Protein AF-A0A5C5W019-F1 (afdb_monomer_lite)

Sequence (166 aa):
MLQPVNRRTWAPSGCTPVQRSWDRHDRLSVIGAVILSPTRTRVGCCFDVQRKNVKTDDAIGFLRRLRKKVRRPLIVVWDRWSVHRSAEKRILEKGWKGIEFEQLPAYCPELNPVEAMWSHAKYADLANFVPDNVEELNTAVHASLDDQAHDHRIKLSFFKTAQLRL

Secondary structure (DSSP, 8-state):
----B-------TT--------------EEEEEEEE-TTS--EEEEEEEESS---HHHHHHHHHHHHHHH-S-EEEEE---HHHHHHHHHHHHTT-TTEEEEEPPTT-GGG-HHHHHHHHIIIIITBT---SSHHHHHHHHHHHHHHHHH-HHHHHHHHHHTT---

Radius of gyration: 17.74 Å; chains: 1; bounding box: 42×33×48 Å

Organism: NCBI:txid2528000

pLDDT: mean 93.74, std 4.82, range [59.5, 98.5]

Foldseek 3Di:
DLDAAADDDDDPPPDDDDADADPDPWDKDKDKDWDADPVRPDTAIDMDIDRDHDALVNVLVRVVVVCVVVVAQDEAEDEPDPSVVSNVVVCVVVPDPRYHYDYDPHPPCQLGLVVLLVCCLRVPQRHSPRDPDPVSVVVSSCVSSVVCRPDPVSSVVSCVSNVHDD

InterPro domains:
  IPR036397 Ribonuclease H superfamily [G3DSA:3.30.420.10] (2-160)
  IPR038717 Tc1-like transposase, DDE domain [PF13358] (3-133)

Structure (mmCIF, N/CA/C/O backbone):
data_AF-A0A5C5W019-F1
#
_entry.id   AF-A0A5C5W019-F1
#
loop_
_atom_site.group_PDB
_atom_site.id
_atom_site.type_symbol
_atom_site.label_atom_id
_atom_site.label_alt_id
_atom_site.label_comp_id
_atom_site.label_asym_id
_atom_site.label_entity_id
_atom_site.label_seq_id
_atom_site.pdbx_PDB_ins_code
_atom_site.Cartn_x
_atom_site.Cartn_y
_atom_site.Cartn_z
_atom_site.occupancy
_atom_site.B_iso_or_equiv
_atom_site.auth_seq_id
_atom_site.auth_comp_id
_atom_site.auth_asym_id
_atom_site.auth_atom_id
_atom_site.pdbx_PDB_model_num
ATOM 1 N N . MET A 1 1 ? 11.775 6.836 -8.477 1.00 59.50 1 MET A N 1
ATOM 2 C CA . MET A 1 1 ? 12.772 6.720 -9.548 1.00 59.50 1 MET A CA 1
ATOM 3 C C . MET A 1 1 ? 12.091 5.955 -10.658 1.00 59.50 1 MET A C 1
ATOM 5 O O . MET A 1 1 ? 11.427 4.978 -10.329 1.00 59.50 1 MET A O 1
ATOM 9 N N . LEU A 1 2 ? 12.208 6.381 -11.915 1.00 74.75 2 LEU A N 1
ATOM 10 C CA . LEU A 1 2 ? 11.654 5.652 -13.073 1.00 74.75 2 LEU A CA 1
ATOM 11 C C . LEU A 1 2 ? 12.549 4.467 -13.478 1.00 74.75 2 LEU A C 1
ATOM 13 O O . LEU A 1 2 ? 12.686 4.137 -14.650 1.00 74.75 2 LEU A O 1
ATOM 17 N N . GLN A 1 3 ? 13.192 3.845 -12.490 1.00 81.19 3 GLN A N 1
ATOM 18 C CA . GLN A 1 3 ? 14.047 2.693 -12.705 1.00 81.19 3 GLN A CA 1
ATOM 19 C C . GLN A 1 3 ? 13.203 1.420 -12.596 1.00 81.19 3 GLN A C 1
ATOM 21 O O . GLN A 1 3 ? 12.453 1.272 -11.623 1.00 81.19 3 GLN A O 1
ATOM 26 N N . PRO A 1 4 ? 13.321 0.507 -13.568 1.00 86.56 4 PRO A N 1
ATOM 27 C CA . PRO A 1 4 ? 12.610 -0.756 -13.540 1.00 86.56 4 PRO A CA 1
ATOM 28 C C . PRO A 1 4 ? 13.116 -1.650 -12.410 1.00 86.56 4 PRO A C 1
ATOM 30 O O . PRO A 1 4 ? 14.295 -1.647 -12.045 1.00 86.56 4 PRO A O 1
ATOM 33 N N . VAL A 1 5 ? 12.224 -2.490 -11.895 1.00 89.56 5 VAL A N 1
ATOM 34 C CA . VAL A 1 5 ? 12.624 -3.628 -11.070 1.00 89.56 5 VAL A CA 1
ATOM 35 C C . VAL A 1 5 ? 13.001 -4.773 -12.005 1.00 89.56 5 VAL A C 1
ATOM 37 O O . VAL A 1 5 ? 12.131 -5.445 -12.561 1.00 89.56 5 VAL A O 1
ATOM 40 N N . ASN A 1 6 ? 14.305 -4.991 -12.176 1.00 90.94 6 ASN A N 1
ATOM 41 C CA . ASN A 1 6 ? 14.813 -6.024 -13.075 1.00 90.94 6 ASN A CA 1
ATOM 42 C C . ASN A 1 6 ? 14.543 -7.429 -12.515 1.00 90.94 6 ASN A C 1
ATOM 44 O O . ASN A 1 6 ? 14.930 -7.777 -11.394 1.00 90.94 6 ASN A O 1
ATOM 48 N N . ARG A 1 7 ? 13.884 -8.259 -13.321 1.00 91.44 7 ARG A N 1
ATOM 49 C CA . ARG A 1 7 ? 13.536 -9.655 -13.047 1.00 91.44 7 ARG A CA 1
ATOM 50 C C . ARG A 1 7 ? 13.929 -10.522 -14.233 1.00 91.44 7 ARG A C 1
ATOM 52 O O . ARG A 1 7 ? 14.104 -10.046 -15.350 1.00 91.44 7 ARG A O 1
ATOM 59 N N . ARG A 1 8 ? 14.063 -11.825 -13.983 1.00 90.69 8 ARG A N 1
ATOM 60 C CA . ARG A 1 8 ? 14.382 -12.794 -15.038 1.00 90.69 8 ARG A CA 1
ATOM 61 C C . ARG A 1 8 ? 13.342 -12.699 -16.154 1.00 90.69 8 ARG A C 1
ATOM 63 O O . ARG A 1 8 ? 12.148 -12.674 -15.875 1.00 90.69 8 ARG A O 1
ATOM 70 N N . THR A 1 9 ? 13.821 -12.659 -17.389 1.00 90.00 9 THR A N 1
ATOM 71 C CA . THR A 1 9 ? 13.001 -12.633 -18.598 1.00 90.00 9 THR A CA 1
ATOM 72 C C . THR A 1 9 ? 13.578 -13.596 -19.628 1.00 90.00 9 THR A C 1
ATOM 74 O O . THR A 1 9 ? 14.718 -14.050 -19.493 1.00 90.00 9 THR A O 1
ATOM 77 N N . TRP A 1 10 ? 12.781 -13.922 -20.638 1.00 91.44 10 TRP A N 1
ATOM 78 C CA . TRP A 1 10 ? 13.198 -14.763 -21.750 1.00 91.44 10 TRP A CA 1
ATOM 79 C C . TRP A 1 10 ? 13.893 -13.927 -22.823 1.00 91.44 10 TRP A C 1
ATOM 81 O O . TRP A 1 10 ? 13.472 -12.815 -23.134 1.00 91.44 10 TRP A O 1
ATOM 91 N N . ALA A 1 11 ? 14.949 -14.488 -23.404 1.00 94.06 11 ALA A N 1
ATOM 92 C CA . ALA A 1 11 ? 15.636 -13.946 -24.566 1.00 94.06 11 ALA A CA 1
ATOM 93 C C . ALA A 1 11 ? 16.180 -15.106 -25.418 1.00 94.06 11 ALA A C 1
ATOM 95 O O . ALA A 1 11 ? 16.346 -16.215 -24.893 1.00 94.06 11 ALA A O 1
ATOM 96 N N . PRO A 1 12 ? 16.454 -14.887 -26.716 1.00 95.44 12 PRO A N 1
ATOM 97 C CA . PRO A 1 12 ? 17.142 -15.875 -27.538 1.00 95.44 12 PRO A CA 1
ATOM 98 C C . PRO A 1 12 ? 18.473 -16.315 -26.910 1.00 95.44 12 PRO A C 1
ATOM 100 O O . PRO A 1 12 ? 19.154 -15.530 -26.248 1.00 95.44 12 PRO A O 1
ATOM 103 N N . SER A 1 13 ? 18.856 -17.575 -27.128 1.00 96.06 13 SER A N 1
ATOM 104 C CA . SER A 1 13 ? 20.118 -18.111 -26.605 1.00 96.06 13 SER A CA 1
ATOM 105 C C . SER A 1 13 ? 21.311 -17.280 -27.086 1.00 96.06 13 SER A C 1
ATOM 107 O O . SER A 1 13 ? 21.414 -16.966 -28.269 1.00 96.06 13 SER A O 1
ATOM 109 N N . GLY A 1 14 ? 22.207 -16.915 -26.166 1.00 94.69 14 GLY A N 1
ATOM 110 C CA . GLY A 1 14 ? 23.371 -16.070 -26.455 1.00 94.69 14 GLY A CA 1
ATOM 111 C C . GLY A 1 14 ? 23.066 -14.573 -26.601 1.00 94.69 14 GLY A C 1
ATOM 112 O O . GLY A 1 14 ? 23.997 -13.785 -26.755 1.00 94.69 14 GLY A O 1
ATOM 113 N N . CYS A 1 15 ? 21.801 -14.154 -26.511 1.00 94.00 15 CYS A N 1
ATOM 114 C CA . CYS A 1 15 ? 21.405 -12.751 -26.592 1.00 94.00 15 CYS A CA 1
ATOM 115 C C . CYS A 1 15 ? 20.994 -12.227 -25.212 1.00 94.00 15 CYS A C 1
ATOM 117 O O . CYS A 1 15 ? 19.887 -12.484 -24.743 1.00 94.00 15 CYS A O 1
ATOM 119 N N . THR A 1 16 ? 21.868 -11.453 -24.564 1.00 91.50 16 THR A N 1
ATOM 120 C CA . THR A 1 16 ? 21.518 -10.771 -23.310 1.00 91.50 16 THR A CA 1
ATOM 121 C C . THR A 1 16 ? 20.451 -9.703 -23.579 1.00 91.50 16 THR A C 1
ATOM 123 O O . THR A 1 16 ? 20.697 -8.806 -24.390 1.00 91.50 16 THR A O 1
ATOM 126 N N . PRO A 1 17 ? 19.284 -9.748 -22.912 1.00 91.50 17 PRO A N 1
ATOM 127 C CA . PRO A 1 17 ? 18.268 -8.716 -23.067 1.00 91.50 17 PRO A CA 1
ATOM 128 C C . PRO A 1 17 ? 18.782 -7.389 -22.500 1.00 91.50 17 PRO A C 1
ATOM 130 O O . PRO A 1 17 ? 19.275 -7.331 -21.373 1.00 91.50 17 PRO A O 1
ATOM 133 N N . VAL A 1 18 ? 18.662 -6.316 -23.284 1.00 91.06 18 VAL A N 1
ATOM 134 C CA . VAL A 1 18 ? 19.060 -4.962 -22.881 1.00 91.06 18 VAL A CA 1
ATOM 135 C C . VAL A 1 18 ? 17.816 -4.110 -22.696 1.00 91.06 18 VAL A C 1
ATOM 137 O O . VAL A 1 18 ? 17.030 -3.933 -23.624 1.00 91.06 18 VAL A O 1
ATOM 140 N N . GLN A 1 19 ? 17.679 -3.538 -21.505 1.00 89.19 19 GLN A N 1
ATOM 141 C CA . GLN A 1 19 ? 16.591 -2.642 -21.150 1.00 89.19 19 GLN A CA 1
ATOM 142 C C . GLN A 1 19 ? 17.138 -1.228 -20.989 1.00 89.19 19 GLN A C 1
ATOM 144 O O . GLN A 1 19 ? 18.018 -0.980 -20.166 1.00 89.19 19 GLN A O 1
ATOM 149 N N . ARG A 1 20 ? 16.641 -0.298 -21.805 1.00 89.44 20 ARG A N 1
ATOM 150 C CA . ARG A 1 20 ? 17.004 1.119 -21.714 1.00 89.44 20 ARG A CA 1
ATOM 151 C C . ARG A 1 20 ? 15.975 1.814 -20.842 1.00 89.44 20 ARG A C 1
ATOM 153 O O . ARG A 1 20 ? 14.793 1.726 -21.141 1.00 89.44 20 ARG A O 1
ATOM 160 N N . SER A 1 21 ? 16.420 2.493 -19.792 1.00 89.00 21 SER A N 1
ATOM 161 C CA . SER A 1 21 ? 15.549 3.244 -18.889 1.00 89.00 21 SER A CA 1
ATOM 162 C C . SER A 1 21 ? 16.079 4.647 -18.653 1.00 89.00 21 SER A C 1
ATOM 164 O O . SER A 1 21 ? 17.286 4.888 -18.698 1.00 89.00 21 SER A O 1
ATOM 166 N N . TRP A 1 22 ? 15.171 5.562 -18.343 1.00 83.56 22 TRP A N 1
ATOM 167 C CA . TRP A 1 22 ? 15.525 6.908 -17.925 1.00 83.56 22 TRP A CA 1
ATOM 168 C C . TRP A 1 22 ? 16.054 6.914 -16.489 1.00 83.56 22 TRP A C 1
ATOM 170 O O . TRP A 1 22 ? 15.386 6.431 -15.577 1.00 83.56 22 TRP A O 1
ATOM 180 N N . ASP A 1 23 ? 17.204 7.550 -16.257 1.00 81.56 23 ASP A N 1
ATOM 181 C CA . ASP A 1 23 ? 17.723 7.787 -14.903 1.00 81.56 23 ASP A CA 1
ATOM 182 C C . ASP A 1 23 ? 17.177 9.097 -14.308 1.00 81.56 23 ASP A C 1
ATOM 184 O O . ASP A 1 23 ? 17.901 10.002 -13.900 1.00 81.56 23 ASP A O 1
ATOM 188 N N . ARG A 1 24 ? 15.847 9.248 -14.340 1.00 80.12 24 ARG A N 1
ATOM 189 C CA . ARG A 1 24 ? 15.162 10.425 -13.792 1.00 80.12 24 ARG A CA 1
ATOM 190 C C . ARG A 1 24 ? 14.782 10.187 -12.334 1.00 80.12 24 ARG A C 1
ATOM 192 O O . ARG A 1 24 ? 14.268 9.131 -11.951 1.00 80.12 24 ARG A O 1
ATOM 199 N N . HIS A 1 25 ? 14.946 11.226 -11.519 1.00 78.88 25 HIS A N 1
ATOM 200 C CA . HIS A 1 25 ? 14.579 11.210 -10.099 1.00 78.88 25 HIS A CA 1
ATOM 201 C C . HIS A 1 25 ? 13.068 11.360 -9.829 1.00 78.88 25 HIS A C 1
ATOM 203 O O . HIS A 1 25 ? 12.662 11.479 -8.666 1.00 78.88 25 HIS A O 1
ATOM 209 N N . ASP A 1 26 ? 12.235 11.288 -10.870 1.00 85.75 26 ASP A N 1
ATOM 21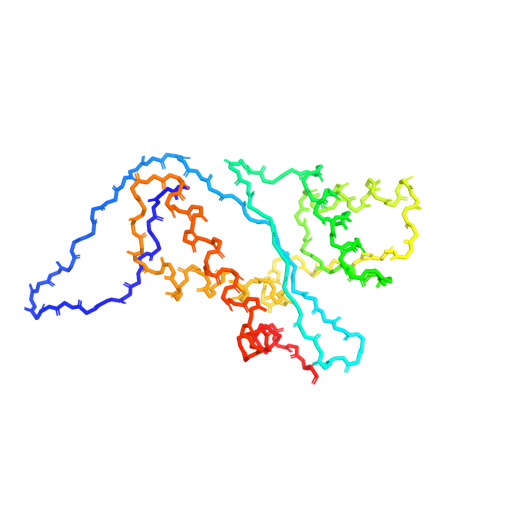0 C CA . ASP A 1 26 ? 10.780 11.219 -10.757 1.00 85.75 26 ASP A CA 1
ATOM 211 C C . ASP A 1 26 ? 10.364 10.013 -9.913 1.00 85.75 26 ASP A C 1
ATOM 213 O O . ASP A 1 26 ? 10.950 8.928 -9.989 1.00 85.75 26 ASP A O 1
ATOM 217 N N . ARG A 1 27 ? 9.368 10.186 -9.045 1.00 87.94 27 ARG A N 1
ATOM 218 C CA . ARG A 1 27 ? 8.916 9.130 -8.136 1.00 87.94 27 ARG A CA 1
ATOM 219 C C . ARG A 1 27 ? 7.421 9.207 -7.893 1.00 87.94 27 ARG A C 1
ATOM 221 O O . ARG A 1 27 ? 6.847 10.290 -7.854 1.00 87.94 27 ARG A O 1
ATOM 228 N N . LEU A 1 28 ? 6.853 8.045 -7.611 1.00 92.94 28 LEU A N 1
ATOM 229 C CA . LEU A 1 28 ? 5.564 7.916 -6.962 1.00 92.94 28 LEU A CA 1
ATOM 230 C C . LEU A 1 28 ? 5.773 7.267 -5.599 1.00 92.94 28 LEU A C 1
ATOM 232 O O . LEU A 1 28 ? 6.664 6.440 -5.411 1.00 92.94 28 LEU A O 1
ATOM 236 N N . SER A 1 29 ? 4.977 7.684 -4.631 1.00 94.50 29 SER A N 1
ATOM 237 C CA . SER A 1 29 ? 4.845 7.049 -3.329 1.00 94.50 29 SER A CA 1
ATOM 238 C C . SER A 1 29 ? 3.405 6.604 -3.184 1.00 94.50 29 SER A C 1
ATOM 240 O O . SER A 1 29 ? 2.494 7.347 -3.535 1.00 94.50 29 SER A O 1
ATOM 242 N N . VAL A 1 30 ? 3.198 5.400 -2.674 1.00 96.25 30 VAL A N 1
ATOM 243 C CA . VAL A 1 30 ? 1.861 4.840 -2.495 1.00 96.25 30 VAL A CA 1
ATOM 244 C C . VAL A 1 30 ? 1.656 4.580 -1.013 1.00 96.25 30 VAL A C 1
ATOM 246 O O . VAL A 1 30 ? 2.545 4.054 -0.347 1.00 96.25 30 VAL A O 1
ATOM 249 N N . ILE A 1 31 ? 0.493 4.966 -0.502 1.00 97.56 31 ILE A N 1
ATOM 250 C CA . ILE A 1 31 ? -0.016 4.502 0.788 1.00 97.56 31 ILE A CA 1
ATOM 251 C C . ILE A 1 31 ? -1.201 3.585 0.515 1.00 97.56 31 ILE A C 1
ATOM 253 O O . ILE A 1 31 ? -2.024 3.885 -0.347 1.00 97.56 31 ILE A O 1
ATOM 257 N N . GLY A 1 32 ? -1.293 2.467 1.226 1.00 97.00 32 GLY A N 1
ATOM 258 C CA . GLY A 1 32 ? -2.361 1.500 1.021 1.00 97.00 32 GLY A CA 1
ATOM 259 C C . GLY A 1 32 ? -2.736 0.748 2.281 1.00 97.00 32 GLY A C 1
ATOM 260 O O . GLY A 1 32 ? -2.021 0.769 3.279 1.00 97.00 32 GLY A O 1
ATOM 261 N N . ALA A 1 33 ? -3.893 0.101 2.218 1.00 97.25 33 ALA A N 1
ATOM 262 C CA . ALA A 1 33 ? -4.435 -0.739 3.266 1.00 97.25 33 ALA A CA 1
ATOM 263 C C . ALA A 1 33 ? -5.081 -1.979 2.653 1.00 97.25 33 ALA A C 1
ATOM 265 O O . ALA A 1 33 ? -5.909 -1.877 1.741 1.00 97.25 33 ALA A O 1
ATOM 266 N N . VAL A 1 34 ? -4.752 -3.132 3.228 1.00 96.69 34 VAL A N 1
ATOM 267 C CA . VAL A 1 34 ? -5.508 -4.373 3.065 1.00 96.69 34 VAL A CA 1
ATOM 268 C C . VAL A 1 34 ? -6.484 -4.461 4.238 1.00 96.69 34 VAL A C 1
ATOM 270 O O . VAL A 1 34 ? -6.094 -4.384 5.399 1.00 96.69 34 VAL A O 1
ATOM 273 N N . ILE A 1 35 ? -7.772 -4.567 3.936 1.00 96.12 35 ILE A N 1
ATOM 274 C CA . ILE A 1 35 ? -8.875 -4.443 4.889 1.00 96.12 35 ILE A CA 1
ATOM 275 C C . ILE A 1 35 ? -9.504 -5.815 5.067 1.00 96.12 35 ILE A C 1
ATOM 277 O O . ILE A 1 35 ? -10.029 -6.375 4.106 1.00 96.12 35 ILE A O 1
ATOM 281 N N . LEU A 1 36 ? -9.517 -6.320 6.296 1.00 95.44 36 LEU A N 1
ATOM 282 C CA . LEU A 1 36 ? -10.192 -7.565 6.643 1.00 95.44 36 LEU A CA 1
ATOM 283 C C . LEU A 1 36 ? -11.496 -7.278 7.387 1.00 95.44 36 LEU A C 1
ATOM 285 O O . LEU A 1 36 ? -11.516 -6.534 8.365 1.00 95.44 36 LEU A O 1
ATOM 289 N N . SER A 1 37 ? -12.599 -7.880 6.944 1.00 94.25 37 SER A N 1
ATOM 290 C CA . SER A 1 37 ? -13.853 -7.825 7.701 1.00 94.25 37 SER A CA 1
ATOM 291 C C . SER A 1 37 ? -13.738 -8.591 9.028 1.00 94.25 37 SER A C 1
ATOM 293 O O . SER A 1 37 ? -13.084 -9.632 9.036 1.00 94.25 37 SER A O 1
ATOM 295 N N . PRO A 1 38 ? -14.465 -8.210 10.095 1.00 91.94 38 PRO A N 1
ATOM 296 C CA . PRO A 1 38 ? -14.444 -8.941 11.369 1.00 91.94 38 PRO A CA 1
ATOM 297 C C . PRO A 1 38 ? -14.806 -10.431 11.262 1.00 91.94 38 PRO A C 1
ATOM 299 O O . PRO A 1 38 ? -14.270 -11.247 11.999 1.00 91.94 38 PRO A O 1
ATOM 302 N N . THR A 1 39 ? -15.665 -10.808 10.306 1.00 91.56 39 THR A N 1
ATOM 303 C CA . THR A 1 39 ? -16.029 -12.212 10.031 1.00 91.56 39 THR A CA 1
ATOM 304 C C . THR A 1 39 ? -14.995 -12.960 9.185 1.00 91.56 39 THR A C 1
ATOM 306 O O . THR A 1 39 ? -15.246 -14.089 8.788 1.00 91.56 39 THR A O 1
ATOM 309 N N . ARG A 1 40 ? -13.872 -12.315 8.842 1.00 89.62 40 ARG A N 1
ATOM 310 C CA . ARG A 1 40 ? -12.753 -12.833 8.030 1.00 89.62 40 ARG A CA 1
ATOM 311 C C . ARG A 1 40 ? -13.113 -13.370 6.639 1.00 89.62 40 ARG A C 1
ATOM 313 O O . ARG A 1 40 ? -12.303 -13.997 5.975 1.00 89.62 40 ARG A O 1
ATOM 320 N N . THR A 1 41 ? -14.307 -13.045 6.156 1.00 86.69 41 THR A N 1
ATOM 321 C CA . THR A 1 41 ? -14.843 -13.538 4.874 1.00 86.69 41 THR A CA 1
ATOM 322 C C . THR A 1 41 ? -14.622 -12.570 3.716 1.00 86.69 41 THR A C 1
ATOM 324 O O . THR A 1 41 ? -14.689 -12.961 2.554 1.00 86.69 41 THR A O 1
ATOM 32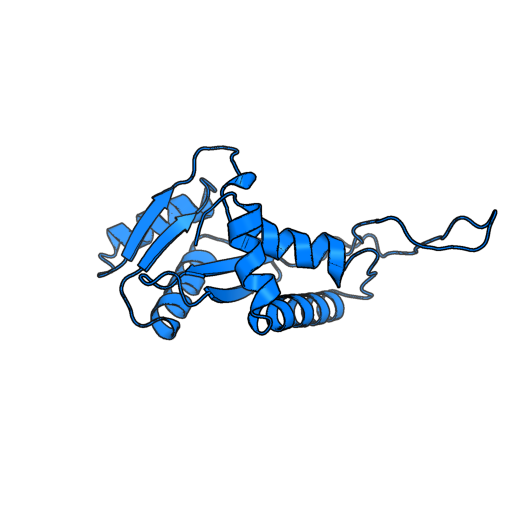7 N N . ARG A 1 42 ? -14.376 -11.285 4.005 1.00 90.50 42 ARG A N 1
ATOM 328 C CA . ARG A 1 42 ? -14.193 -10.246 2.987 1.00 90.50 42 ARG A CA 1
ATOM 329 C C . ARG A 1 42 ? -12.867 -9.533 3.171 1.00 90.50 42 ARG A C 1
ATOM 331 O O . ARG A 1 42 ? -12.610 -8.962 4.232 1.00 90.50 42 ARG A O 1
ATOM 338 N N . VAL A 1 43 ? -12.092 -9.515 2.090 1.00 94.69 43 VAL A N 1
ATOM 339 C CA . VAL A 1 43 ? -10.874 -8.719 1.958 1.00 94.69 43 VAL A CA 1
ATOM 340 C C . VAL A 1 43 ? -11.107 -7.605 0.942 1.00 94.69 43 VAL A C 1
ATOM 342 O O . VAL A 1 43 ? -11.557 -7.851 -0.184 1.00 94.69 43 VAL A O 1
ATOM 345 N N . GLY A 1 44 ? -10.811 -6.376 1.349 1.00 94.62 44 GLY A N 1
ATOM 346 C CA . GLY A 1 44 ? -10.780 -5.200 0.486 1.00 94.62 44 GLY A CA 1
ATOM 347 C C . GLY A 1 44 ? -9.381 -4.600 0.425 1.00 94.62 44 GLY A C 1
ATOM 348 O O . GLY A 1 44 ? -8.573 -4.822 1.318 1.00 94.62 44 GLY A O 1
ATOM 349 N N . CYS A 1 45 ? -9.124 -3.795 -0.598 1.00 95.50 45 CYS A N 1
ATOM 350 C CA . CYS A 1 45 ? -7.905 -3.001 -0.716 1.00 95.50 45 CYS A CA 1
ATOM 351 C C . CYS A 1 45 ? -8.279 -1.544 -0.981 1.00 95.50 45 CYS A C 1
ATOM 353 O O . CYS A 1 45 ? -9.313 -1.245 -1.589 1.00 95.50 45 CYS A O 1
ATOM 355 N N . CYS A 1 46 ? -7.475 -0.625 -0.465 1.00 95.81 46 CYS A N 1
ATOM 356 C CA . CYS A 1 46 ? -7.562 0.805 -0.745 1.00 95.81 46 CYS A CA 1
ATOM 357 C C . CYS A 1 46 ? -6.152 1.362 -0.822 1.00 95.81 46 CYS A C 1
ATOM 359 O O . CYS A 1 46 ? -5.303 0.961 -0.033 1.00 95.81 46 CYS A O 1
ATOM 361 N N . PHE A 1 47 ? -5.920 2.311 -1.717 1.00 97.50 47 PHE A N 1
ATOM 362 C CA . PHE A 1 47 ? -4.634 2.971 -1.852 1.00 97.50 47 PHE A CA 1
ATOM 363 C C . PHE A 1 47 ? -4.821 4.411 -2.324 1.00 97.50 47 PHE A C 1
ATOM 365 O O . PHE A 1 47 ? -5.869 4.754 -2.863 1.00 97.50 47 PHE A O 1
ATOM 372 N N . ASP A 1 48 ? -3.802 5.233 -2.102 1.00 96.94 48 ASP A N 1
ATOM 373 C CA . ASP A 1 48 ? -3.642 6.545 -2.715 1.00 96.94 48 ASP A CA 1
ATOM 374 C C . ASP A 1 48 ? -2.208 6.676 -3.234 1.00 96.94 48 ASP A C 1
ATOM 376 O O . ASP A 1 48 ? -1.249 6.281 -2.563 1.00 96.94 48 ASP A O 1
ATOM 380 N N . VAL A 1 49 ? -2.065 7.285 -4.408 1.00 96.06 49 VAL A N 1
ATOM 381 C CA . VAL A 1 49 ? -0.774 7.541 -5.052 1.00 96.06 49 VAL A CA 1
ATOM 382 C C . VAL A 1 49 ? -0.409 9.018 -4.902 1.00 96.06 49 VAL A C 1
ATOM 384 O O . VAL A 1 49 ? -1.248 9.905 -5.044 1.00 96.06 49 VAL A O 1
ATOM 387 N N . GLN A 1 50 ? 0.854 9.287 -4.588 1.00 94.50 50 GLN A N 1
ATOM 388 C CA . GLN A 1 50 ? 1.418 10.616 -4.377 1.00 94.50 50 GLN A CA 1
ATOM 389 C C . GLN A 1 50 ? 2.655 10.805 -5.253 1.00 94.50 50 GLN A C 1
ATOM 391 O O . GLN A 1 50 ? 3.501 9.923 -5.356 1.00 94.50 50 GLN A O 1
ATOM 396 N N . ARG A 1 51 ? 2.828 11.999 -5.827 1.00 91.69 51 ARG A N 1
ATOM 397 C CA . ARG A 1 51 ? 4.034 12.363 -6.608 1.00 91.69 51 ARG A CA 1
ATOM 398 C C . ARG A 1 51 ? 5.247 12.710 -5.747 1.00 91.69 51 ARG A C 1
ATOM 400 O O . ARG A 1 51 ? 6.339 12.968 -6.245 1.00 91.69 51 ARG A O 1
ATOM 407 N N . LYS A 1 52 ? 5.044 12.796 -4.438 1.00 91.50 52 LYS A N 1
ATOM 408 C CA . LYS A 1 52 ? 6.063 13.114 -3.440 1.00 91.50 52 LYS A CA 1
ATOM 409 C C . LYS A 1 52 ? 5.999 12.066 -2.340 1.00 91.50 52 LYS A C 1
ATOM 411 O O . LYS A 1 52 ? 5.025 11.325 -2.248 1.00 91.50 52 LYS A O 1
ATOM 416 N N . ASN A 1 53 ? 7.030 12.034 -1.500 1.00 93.19 53 ASN A N 1
ATOM 417 C CA . ASN A 1 53 ? 7.036 11.173 -0.323 1.00 93.19 53 ASN A CA 1
ATOM 418 C C . ASN A 1 53 ? 5.786 11.448 0.525 1.00 93.19 53 ASN A C 1
ATOM 420 O O . ASN A 1 53 ? 5.480 12.611 0.799 1.00 93.19 53 ASN A O 1
ATOM 424 N N . VAL A 1 54 ? 5.114 10.377 0.948 1.00 96.06 54 VAL A N 1
ATOM 425 C CA . VAL A 1 54 ? 3.949 10.445 1.836 1.00 96.06 54 VAL A CA 1
ATOM 426 C C . VAL A 1 54 ? 4.356 11.119 3.150 1.00 96.06 54 VAL A C 1
ATOM 428 O O . VAL A 1 54 ? 5.385 10.789 3.742 1.00 96.06 54 VAL A O 1
ATOM 431 N N . LYS A 1 55 ? 3.557 12.087 3.599 1.00 97.62 55 LYS A N 1
ATOM 432 C CA . LYS A 1 55 ? 3.729 12.797 4.871 1.00 97.62 55 LYS A CA 1
ATOM 433 C C . LYS A 1 55 ? 2.606 12.450 5.843 1.00 97.62 55 LYS A C 1
ATOM 435 O O . LYS A 1 55 ? 1.602 11.842 5.483 1.00 97.62 55 LYS A O 1
ATOM 440 N N . THR 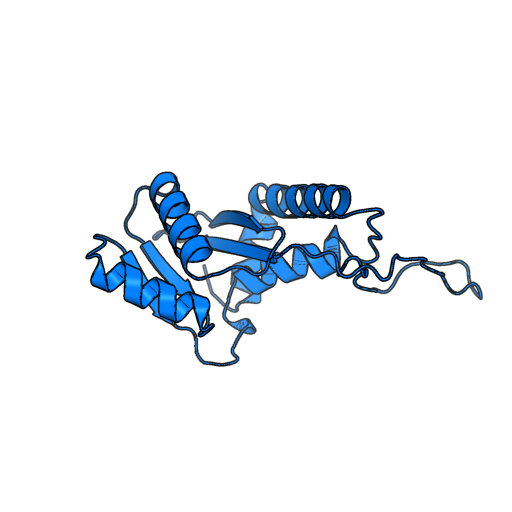A 1 56 ? 2.750 12.901 7.089 1.00 98.12 56 THR A N 1
ATOM 441 C CA . THR A 1 56 ? 1.748 12.711 8.149 1.00 98.12 56 THR A CA 1
ATOM 442 C C . THR A 1 56 ? 0.343 13.123 7.712 1.00 98.12 56 THR A C 1
ATOM 444 O O . THR A 1 56 ? -0.609 12.381 7.936 1.00 98.12 56 THR A O 1
ATOM 447 N N . ASP A 1 57 ? 0.194 14.277 7.060 1.00 98.00 57 ASP A N 1
ATOM 448 C CA . ASP A 1 57 ? -1.129 14.767 6.660 1.00 98.00 57 ASP A CA 1
ATOM 449 C C . ASP A 1 57 ? -1.741 13.949 5.513 1.00 98.00 57 ASP A C 1
ATOM 451 O O . ASP A 1 57 ? -2.964 13.779 5.478 1.00 98.00 57 ASP A O 1
ATOM 455 N N . ASP A 1 58 ? -0.911 13.359 4.647 1.00 98.12 58 ASP A N 1
ATOM 456 C CA . ASP A 1 58 ? -1.356 12.423 3.611 1.00 98.12 58 ASP A CA 1
ATOM 457 C C . ASP A 1 58 ? -1.890 11.134 4.248 1.00 98.12 58 ASP A C 1
ATOM 459 O O . ASP A 1 58 ? -2.977 10.681 3.890 1.00 98.12 58 ASP A O 1
ATOM 463 N N . ALA A 1 59 ? -1.190 10.596 5.255 1.00 98.12 59 ALA A N 1
ATOM 464 C CA . ALA A 1 59 ? -1.631 9.420 6.008 1.00 98.12 59 ALA A CA 1
ATOM 465 C C . ALA A 1 59 ? -2.944 9.674 6.775 1.00 98.12 59 ALA A C 1
ATOM 467 O O . ALA A 1 59 ? -3.873 8.865 6.716 1.00 98.12 59 ALA A O 1
ATOM 468 N N . ILE A 1 60 ? -3.083 10.835 7.430 1.00 98.38 60 ILE A N 1
ATOM 469 C CA . ILE A 1 60 ? -4.348 11.234 8.075 1.00 98.38 60 ILE A CA 1
ATOM 470 C C . ILE A 1 60 ? -5.463 11.387 7.027 1.00 98.38 60 ILE A C 1
ATOM 472 O O . ILE A 1 60 ? -6.606 10.982 7.261 1.00 98.38 60 ILE A O 1
ATOM 476 N N . GLY A 1 61 ? -5.154 11.977 5.870 1.00 98.19 61 GLY A N 1
ATOM 477 C CA . GLY A 1 61 ? -6.082 12.115 4.749 1.00 98.19 61 GLY A CA 1
ATOM 478 C C . GLY A 1 61 ? -6.565 10.764 4.220 1.00 98.19 61 GLY A C 1
ATOM 479 O O . GLY A 1 61 ? -7.772 10.580 4.039 1.00 98.19 61 GLY A O 1
ATOM 480 N N . PHE A 1 62 ? -5.644 9.815 4.053 1.00 98.12 62 PHE A N 1
ATOM 481 C CA . PHE A 1 62 ? -5.929 8.440 3.651 1.00 98.12 62 PHE A CA 1
ATOM 482 C C . PHE A 1 62 ? -6.856 7.755 4.660 1.00 98.12 62 PHE A C 1
ATOM 484 O O . PHE A 1 62 ? -7.929 7.287 4.282 1.00 98.12 62 PHE A O 1
ATOM 491 N N . LEU A 1 63 ? -6.541 7.804 5.960 1.00 97.94 63 LEU A N 1
ATOM 492 C CA . LEU A 1 63 ? -7.401 7.231 7.005 1.00 97.94 63 LEU A CA 1
ATOM 493 C C . LEU A 1 63 ? -8.789 7.886 7.051 1.00 97.94 63 LEU A C 1
ATOM 495 O O . LEU A 1 63 ? -9.793 7.207 7.273 1.00 97.94 63 LEU A O 1
ATOM 499 N N . ARG A 1 64 ? -8.892 9.194 6.779 1.00 97.81 64 ARG A N 1
ATOM 500 C CA . ARG A 1 64 ? -10.190 9.878 6.663 1.00 97.81 64 ARG A CA 1
ATOM 501 C C . ARG A 1 64 ? -11.023 9.315 5.509 1.00 97.81 64 ARG A C 1
ATOM 503 O O . ARG A 1 64 ? -12.220 9.079 5.688 1.00 97.81 64 ARG A O 1
ATOM 510 N N . ARG A 1 65 ? -10.418 9.110 4.333 1.00 97.44 65 ARG A N 1
ATOM 511 C CA . ARG A 1 65 ? -11.082 8.500 3.166 1.00 97.44 65 ARG A CA 1
ATOM 512 C C . ARG A 1 65 ? -11.467 7.049 3.447 1.00 97.44 65 ARG A C 1
ATOM 514 O O . ARG A 1 65 ? -12.613 6.671 3.208 1.00 97.44 65 ARG A O 1
ATOM 521 N N . LEU A 1 66 ? -10.562 6.280 4.049 1.00 96.44 66 LEU A N 1
ATOM 522 C CA . LEU A 1 66 ? -10.788 4.890 4.433 1.00 96.44 66 LEU A CA 1
ATOM 523 C C . LEU A 1 66 ? -11.993 4.753 5.370 1.00 96.44 66 LEU A C 1
ATOM 525 O O . LEU A 1 66 ? -12.896 3.962 5.108 1.00 96.44 66 LEU A O 1
ATOM 529 N N . ARG A 1 67 ? -12.082 5.596 6.406 1.00 95.88 67 ARG A N 1
ATOM 530 C CA . ARG A 1 67 ? -13.237 5.629 7.318 1.00 95.88 67 ARG A CA 1
ATOM 531 C C . ARG A 1 67 ? -14.550 5.940 6.603 1.00 95.88 67 ARG A C 1
ATOM 533 O O . ARG A 1 67 ? -15.560 5.300 6.889 1.00 95.88 67 ARG A O 1
ATOM 540 N N . LYS A 1 68 ? -14.549 6.892 5.663 1.00 95.38 68 LYS A N 1
ATOM 541 C CA . LYS A 1 68 ? -15.739 7.227 4.857 1.00 95.38 68 LYS A CA 1
ATOM 542 C C . LYS A 1 68 ? -16.189 6.067 3.965 1.00 95.38 68 LYS A C 1
ATOM 544 O O . LYS A 1 68 ? -17.393 5.930 3.741 1.00 95.38 68 LYS A O 1
ATOM 549 N N . LYS A 1 69 ? -15.244 5.257 3.474 1.00 94.25 69 LYS A N 1
ATOM 550 C CA . LYS A 1 69 ? -15.503 4.082 2.631 1.00 94.25 69 LYS A CA 1
ATOM 551 C C . LYS A 1 69 ? -15.990 2.882 3.447 1.00 94.25 69 LYS A C 1
ATOM 553 O O . LYS A 1 69 ? -16.997 2.286 3.089 1.00 94.25 69 LYS A O 1
ATOM 558 N N . VAL A 1 70 ? -15.320 2.554 4.553 1.00 94.00 70 VAL A N 1
ATOM 559 C CA . VAL A 1 70 ? -15.638 1.368 5.369 1.00 94.00 70 VAL A CA 1
ATOM 560 C C . VAL A 1 70 ? -16.870 1.586 6.255 1.00 94.00 70 VAL A C 1
ATOM 562 O O . VAL A 1 70 ? -17.656 0.660 6.439 1.00 94.00 70 VAL A O 1
ATOM 565 N N . ARG A 1 71 ? -17.073 2.804 6.783 1.00 94.31 71 ARG A N 1
ATOM 566 C CA . ARG A 1 71 ? -18.224 3.189 7.633 1.00 94.31 71 ARG A CA 1
ATOM 567 C C . ARG A 1 71 ? -18.456 2.269 8.843 1.00 94.31 71 ARG A C 1
ATOM 569 O O . ARG A 1 71 ? -19.588 2.065 9.275 1.00 94.31 71 ARG A O 1
ATOM 576 N N . ARG A 1 72 ? -17.380 1.706 9.391 1.00 94.38 72 ARG A N 1
ATOM 577 C CA . ARG A 1 72 ? -17.356 0.873 10.604 1.00 94.38 72 ARG A CA 1
ATOM 578 C C . ARG A 1 72 ? -16.154 1.280 11.464 1.00 94.38 72 ARG A C 1
ATOM 580 O O . ARG A 1 72 ? -15.245 1.917 10.923 1.00 94.38 72 ARG A O 1
ATOM 587 N N . PRO A 1 73 ? -16.139 0.939 12.765 1.00 96.25 73 PRO A N 1
ATOM 588 C CA . PRO A 1 73 ? -14.940 1.076 13.580 1.00 96.25 73 PRO A CA 1
ATOM 589 C C . PRO A 1 73 ? -13.746 0.356 12.943 1.00 96.25 73 PRO A C 1
ATOM 591 O O . PRO A 1 73 ? -13.925 -0.690 12.316 1.00 96.25 73 PRO A O 1
ATOM 594 N N . LEU A 1 74 ? -12.555 0.936 13.072 1.00 97.19 74 LEU A N 1
ATOM 595 C CA . LEU A 1 74 ? -11.326 0.417 12.470 1.00 97.19 74 LEU A CA 1
ATOM 596 C C . LEU A 1 74 ? -10.286 0.122 13.545 1.00 97.19 74 LEU A C 1
ATOM 598 O O . LEU A 1 74 ? -10.037 0.974 14.390 1.00 97.19 74 LEU A O 1
ATOM 602 N N . ILE A 1 75 ? -9.622 -1.023 13.430 1.00 97.75 75 ILE A N 1
ATOM 603 C CA . ILE A 1 75 ? -8.319 -1.255 14.055 1.00 97.75 75 ILE A CA 1
ATOM 604 C C . ILE A 1 75 ? -7.293 -1.093 12.936 1.00 97.75 75 ILE A C 1
ATOM 606 O O . ILE A 1 75 ? -7.325 -1.831 11.948 1.00 97.75 75 ILE A O 1
ATOM 610 N N . VAL A 1 76 ? -6.446 -0.075 13.038 1.00 97.94 76 VAL A N 1
ATOM 611 C CA . VAL A 1 76 ? -5.395 0.211 12.061 1.00 97.94 76 VAL A CA 1
ATOM 612 C C . VAL A 1 76 ? -4.110 -0.433 12.545 1.00 97.94 76 VAL A C 1
ATOM 614 O O . VAL A 1 76 ? -3.544 -0.010 13.547 1.00 97.94 76 VAL A O 1
ATOM 617 N N . VAL A 1 77 ? -3.655 -1.442 11.807 1.00 96.69 77 VAL A N 1
ATOM 618 C CA . VAL A 1 77 ? -2.378 -2.112 12.049 1.00 96.69 77 VAL A CA 1
ATOM 619 C C . VAL A 1 77 ? -1.372 -1.618 11.019 1.00 96.69 77 VAL A C 1
ATOM 621 O O . VAL A 1 77 ? -1.612 -1.743 9.818 1.00 96.69 77 VAL A O 1
ATOM 624 N N . TRP A 1 78 ? -0.255 -1.058 11.466 1.00 95.25 78 TRP A N 1
ATOM 625 C CA . TRP A 1 78 ? 0.815 -0.602 10.576 1.00 95.25 78 TRP A CA 1
ATOM 626 C C . TRP A 1 78 ? 2.198 -0.752 11.208 1.00 95.25 78 TRP A C 1
ATOM 628 O O . TRP A 1 78 ? 2.340 -1.072 12.390 1.00 95.25 78 TRP A O 1
ATOM 638 N N . ASP A 1 79 ? 3.235 -0.559 10.397 1.00 93.94 79 ASP A N 1
ATOM 639 C CA . ASP A 1 79 ? 4.616 -0.548 10.862 1.00 93.94 79 ASP A CA 1
ATOM 640 C C . ASP A 1 79 ? 4.931 0.680 11.740 1.00 93.94 79 ASP A C 1
ATOM 642 O O . ASP A 1 79 ? 4.109 1.564 11.989 1.00 93.94 79 ASP A O 1
ATOM 646 N N . ARG A 1 80 ? 6.178 0.755 12.205 1.00 94.00 80 ARG A N 1
ATOM 647 C CA . ARG A 1 80 ? 6.642 1.834 13.083 1.00 94.00 80 ARG A CA 1
ATOM 648 C C . ARG A 1 80 ? 7.195 3.036 12.323 1.00 94.00 80 ARG A C 1
ATOM 650 O O . ARG A 1 80 ? 8.005 3.768 12.896 1.00 94.00 80 ARG A O 1
ATOM 657 N N . TRP A 1 81 ? 6.824 3.260 11.064 1.00 94.69 81 TRP A N 1
ATOM 658 C CA . TRP A 1 81 ? 7.319 4.409 10.310 1.00 94.69 81 TRP A CA 1
ATOM 659 C C . TRP A 1 81 ? 6.964 5.738 11.007 1.00 94.69 81 TRP A C 1
ATOM 661 O O . TRP A 1 81 ? 5.903 5.892 11.611 1.00 94.69 81 TRP A O 1
ATOM 671 N N . SER A 1 82 ? 7.862 6.730 10.974 1.00 96.62 82 SER A N 1
ATOM 672 C CA . SER A 1 82 ? 7.692 7.979 11.739 1.00 96.62 82 SER A CA 1
ATOM 673 C C . SER A 1 82 ? 6.443 8.769 11.331 1.00 96.62 82 SER A C 1
ATOM 675 O O . SER A 1 82 ? 5.793 9.373 12.186 1.00 96.62 82 SER A O 1
ATOM 677 N N . VAL A 1 83 ? 6.080 8.718 10.047 1.00 97.62 83 VAL A N 1
ATOM 678 C CA . VAL A 1 83 ? 4.851 9.307 9.496 1.00 97.62 83 VAL A CA 1
ATOM 679 C C . VAL A 1 83 ? 3.606 8.651 10.092 1.00 97.62 83 VAL A C 1
ATOM 681 O O . VAL A 1 83 ? 2.695 9.363 10.512 1.00 97.62 83 VAL A O 1
ATOM 684 N N . HIS A 1 84 ? 3.598 7.321 10.199 1.00 96.81 84 HIS A N 1
ATOM 685 C CA . HIS A 1 84 ? 2.524 6.551 10.822 1.00 96.81 84 HIS A CA 1
ATOM 686 C C . HIS A 1 84 ? 2.359 6.930 12.297 1.00 96.81 84 HIS A C 1
ATOM 688 O O . HIS A 1 84 ? 1.318 7.455 12.690 1.00 96.81 84 HIS A O 1
ATOM 694 N N . ARG A 1 85 ? 3.429 6.842 13.095 1.00 96.94 85 ARG A N 1
ATOM 695 C CA . ARG A 1 85 ? 3.388 7.219 14.524 1.00 96.94 85 ARG A CA 1
ATOM 696 C C . ARG A 1 85 ? 2.918 8.661 14.746 1.00 96.94 85 ARG A C 1
ATOM 698 O O . ARG A 1 85 ? 2.160 8.948 15.670 1.00 96.94 85 ARG A O 1
ATOM 705 N N . SER A 1 86 ? 3.357 9.587 13.890 1.00 98.06 86 SER A N 1
ATOM 706 C CA . SER A 1 86 ? 2.926 10.987 13.940 1.00 98.06 86 SER A CA 1
ATOM 707 C C . SER A 1 86 ? 1.435 11.145 13.618 1.00 98.06 86 SER A C 1
ATOM 709 O O . SER A 1 86 ? 0.754 11.951 14.255 1.00 98.06 86 SER A O 1
ATOM 711 N N . ALA A 1 87 ? 0.919 10.379 12.656 1.00 98.25 87 ALA A N 1
ATOM 712 C CA . ALA A 1 87 ? -0.483 10.411 12.265 1.00 98.25 87 ALA A CA 1
ATOM 713 C C . ALA A 1 87 ? -1.390 9.798 13.342 1.00 98.25 87 ALA A C 1
ATOM 715 O O . ALA A 1 87 ? -2.392 10.423 13.682 1.00 98.25 87 ALA A O 1
ATOM 716 N N . GLU A 1 88 ? -1.015 8.658 13.931 1.00 97.69 88 GLU A N 1
ATOM 717 C CA . GLU A 1 88 ? -1.699 8.068 15.096 1.00 97.69 88 GLU A CA 1
ATOM 718 C C . GLU A 1 88 ? -1.794 9.077 16.240 1.00 97.69 88 GLU A C 1
ATOM 720 O O . GLU A 1 88 ? -2.902 9.408 16.662 1.00 97.69 88 GLU A O 1
ATOM 725 N N . LYS A 1 89 ? -0.665 9.670 16.659 1.00 98.00 89 LYS A N 1
ATOM 726 C CA . LYS A 1 89 ? -0.648 10.677 17.731 1.00 98.00 89 LYS A CA 1
ATOM 727 C C . LYS A 1 89 ? -1.619 11.829 17.450 1.00 98.00 89 LYS A C 1
ATOM 729 O O . LYS A 1 89 ? -2.476 12.128 18.277 1.00 98.00 89 LYS A O 1
ATOM 734 N N . ARG A 1 90 ? -1.541 12.435 16.259 1.00 98.50 90 ARG A N 1
ATOM 735 C CA . ARG A 1 90 ? -2.420 13.553 15.865 1.00 98.50 90 ARG A CA 1
ATOM 736 C C . ARG A 1 90 ? -3.896 13.155 15.778 1.00 98.50 90 ARG A C 1
ATOM 738 O O . ARG A 1 90 ? -4.765 14.004 15.967 1.00 98.50 90 ARG A O 1
ATOM 745 N N . ILE A 1 91 ? -4.202 11.908 15.418 1.00 98.19 91 ILE A N 1
ATOM 746 C CA . ILE A 1 91 ? -5.579 11.401 15.335 1.00 98.19 91 ILE A CA 1
ATOM 747 C C . ILE A 1 91 ? -6.158 11.190 16.736 1.00 98.19 91 ILE A C 1
ATOM 749 O O . ILE A 1 91 ? -7.296 11.602 16.982 1.00 98.19 91 ILE A O 1
ATOM 753 N N . LEU A 1 92 ? -5.374 10.603 17.642 1.00 96.81 92 LEU A N 1
ATOM 754 C CA . LEU A 1 92 ? -5.760 10.385 19.035 1.00 96.81 92 LEU A CA 1
ATOM 755 C C . LEU A 1 92 ? -5.953 11.716 19.777 1.00 96.81 92 LEU A C 1
ATOM 757 O O . LEU A 1 92 ? -6.986 11.909 20.409 1.00 96.81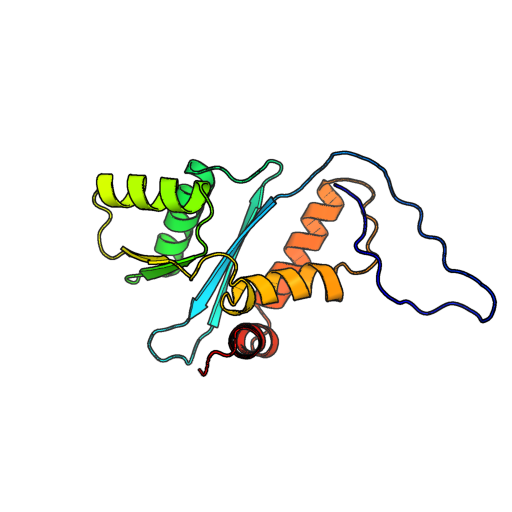 92 LEU A O 1
ATOM 761 N N . GLU A 1 93 ? -5.042 12.680 19.603 1.00 98.00 93 GLU A N 1
ATOM 762 C CA . GLU A 1 93 ? -5.174 14.043 20.156 1.00 98.00 93 GLU A CA 1
ATOM 763 C C . GLU A 1 93 ? -6.437 14.765 19.660 1.00 98.00 93 GLU A C 1
ATOM 765 O O . GLU A 1 93 ? -7.045 15.546 20.387 1.00 98.00 93 GLU A O 1
ATOM 770 N N . LYS A 1 94 ? -6.872 14.486 18.424 1.00 97.44 94 LYS A N 1
ATOM 771 C CA . LYS A 1 94 ? -8.112 15.031 17.848 1.00 97.44 94 LYS A CA 1
ATOM 772 C C . LYS A 1 94 ? -9.376 14.278 18.275 1.00 97.44 94 LYS A C 1
ATOM 774 O O . LYS A 1 94 ? -10.460 14.640 17.819 1.00 97.44 94 LYS A O 1
ATOM 779 N N . GLY A 1 95 ? -9.264 13.223 19.083 1.00 96.81 95 GLY A N 1
ATOM 780 C CA . GLY A 1 95 ? -10.408 12.488 19.623 1.00 96.81 95 GLY A CA 1
ATOM 781 C C . GLY A 1 95 ? -11.256 11.773 18.566 1.00 96.81 95 GLY A C 1
ATOM 782 O O . GLY A 1 95 ? -12.485 11.740 18.672 1.00 96.81 95 GLY A O 1
ATOM 783 N N . TRP A 1 96 ? -10.642 11.223 17.510 1.00 97.25 96 TRP A N 1
ATOM 784 C CA . TRP A 1 96 ? -11.395 10.446 16.518 1.00 97.25 96 TRP A CA 1
ATOM 785 C C . TRP A 1 96 ? -12.041 9.218 17.174 1.00 97.25 96 TRP A C 1
ATOM 787 O O . TRP A 1 96 ? -11.358 8.345 17.691 1.00 97.25 96 TRP A O 1
ATOM 797 N N . LYS A 1 97 ? -13.372 9.108 17.105 1.00 96.31 97 LYS A N 1
ATOM 798 C CA . LYS A 1 97 ? -14.115 7.967 17.673 1.00 96.31 97 LYS A CA 1
ATOM 799 C C . LYS A 1 97 ? -14.027 6.730 16.778 1.00 96.31 97 LYS A C 1
ATOM 801 O O . LYS A 1 97 ? -14.002 6.880 15.559 1.00 96.31 97 LYS A O 1
ATOM 806 N N . GLY A 1 98 ? -14.052 5.519 17.335 1.00 95.81 98 GLY A N 1
ATOM 807 C CA . GLY A 1 98 ? -14.122 4.271 16.554 1.00 95.81 98 GLY A CA 1
ATOM 808 C C . GLY A 1 98 ? -12.907 4.024 15.652 1.00 95.81 98 GLY A C 1
ATOM 809 O O . GLY A 1 98 ? -13.059 3.541 14.531 1.00 95.81 98 GLY A O 1
ATOM 810 N N . ILE A 1 99 ? -11.722 4.443 16.093 1.00 97.69 99 ILE A N 1
ATOM 811 C CA . ILE A 1 99 ? -10.446 4.050 15.498 1.00 97.69 99 ILE A CA 1
ATOM 812 C C . ILE A 1 99 ? -9.481 3.699 16.619 1.00 97.69 99 ILE A C 1
ATOM 814 O O . ILE A 1 99 ? -9.344 4.460 17.572 1.00 97.69 99 ILE A O 1
ATOM 818 N N . GLU A 1 100 ? -8.839 2.556 16.476 1.00 97.88 100 GLU A N 1
ATOM 819 C CA . GLU A 1 100 ? -7.785 2.061 17.351 1.00 97.88 100 GLU A CA 1
ATOM 820 C C . GLU A 1 100 ? -6.543 1.808 16.499 1.00 97.88 100 GLU A C 1
ATOM 822 O O . GLU A 1 100 ? -6.649 1.606 15.283 1.00 97.88 100 GLU A O 1
ATOM 827 N N . PHE A 1 101 ? -5.372 1.863 17.123 1.00 98.06 101 PHE A N 1
ATOM 828 C CA . PHE A 1 101 ? -4.092 1.690 16.451 1.00 98.06 101 PHE A CA 1
ATOM 829 C C . PHE A 1 101 ? -3.307 0.577 17.123 1.00 98.06 101 PHE A C 1
ATOM 831 O O . PHE A 1 101 ? -3.217 0.531 18.344 1.00 98.06 101 PHE A O 1
ATOM 838 N N . GLU A 1 102 ? -2.717 -0.277 16.299 1.00 96.88 102 GLU A N 1
ATOM 839 C CA . GLU A 1 102 ? -1.798 -1.324 16.716 1.00 96.88 102 GLU A CA 1
ATOM 840 C C . GLU A 1 102 ? -0.536 -1.245 15.862 1.00 96.88 102 GLU A C 1
ATOM 842 O O . GLU A 1 102 ? -0.579 -0.982 14.654 1.00 96.88 102 GLU A O 1
ATOM 847 N N . GLN A 1 103 ? 0.613 -1.469 16.492 1.00 94.88 103 GLN A N 1
ATOM 848 C CA . GLN A 1 103 ? 1.903 -1.390 15.817 1.00 94.88 103 GLN A CA 1
ATOM 849 C C . GLN A 1 103 ? 2.519 -2.770 15.680 1.00 94.88 103 GLN A C 1
ATOM 851 O O . GLN A 1 103 ? 2.673 -3.506 16.655 1.00 94.88 103 GLN A O 1
ATOM 856 N N . LEU A 1 104 ? 2.963 -3.086 14.467 1.00 94.31 104 LEU A N 1
ATOM 857 C CA . LEU A 1 104 ? 3.762 -4.280 14.241 1.00 94.31 104 LEU A CA 1
ATOM 858 C C . LEU A 1 104 ? 5.106 -4.184 14.990 1.00 94.31 104 LEU A C 1
ATOM 860 O O . LEU A 1 104 ? 5.610 -3.080 15.267 1.00 94.31 104 LEU A O 1
ATOM 864 N N . PRO A 1 105 ? 5.726 -5.331 15.324 1.00 93.62 105 PRO A N 1
ATOM 865 C CA . PRO A 1 105 ? 7.116 -5.360 15.751 1.00 93.62 105 PRO A CA 1
ATOM 866 C C . PRO A 1 105 ? 8.022 -4.625 14.752 1.00 93.62 105 PRO A C 1
ATOM 868 O O . PRO A 1 105 ? 7.757 -4.572 13.549 1.00 93.62 105 PRO A O 1
ATOM 871 N N . ALA A 1 106 ? 9.087 -4.006 15.263 1.00 91.69 106 ALA A N 1
ATOM 872 C CA . ALA A 1 106 ? 10.037 -3.306 14.407 1.00 91.69 106 ALA A CA 1
ATOM 873 C C . ALA A 1 106 ? 10.723 -4.302 13.459 1.00 91.69 106 ALA A C 1
ATOM 875 O O . ALA A 1 106 ? 11.106 -5.381 13.895 1.00 91.69 106 ALA A O 1
ATOM 876 N N . TYR A 1 107 ? 10.920 -3.902 12.200 1.00 88.94 107 TYR A N 1
ATOM 877 C CA . TYR A 1 107 ? 11.609 -4.705 11.180 1.00 88.94 107 TYR A CA 1
ATOM 878 C C . TYR A 1 107 ? 10.964 -6.069 10.874 1.00 88.94 107 TYR A C 1
ATOM 880 O O . TYR A 1 107 ? 11.665 -6.967 10.422 1.00 88.94 107 TYR A O 1
ATOM 888 N N . CYS A 1 108 ? 9.643 -6.194 11.051 1.00 93.00 108 CYS A N 1
ATOM 889 C CA . CYS A 1 108 ? 8.870 -7.388 10.683 1.00 93.00 108 CYS A CA 1
ATOM 890 C C . CYS A 1 108 ? 7.911 -7.134 9.498 1.00 93.00 108 CYS A C 1
ATOM 892 O O . CYS A 1 108 ? 6.688 -7.207 9.670 1.00 93.00 108 CYS A O 1
ATOM 894 N N . PRO A 1 109 ? 8.414 -6.774 8.297 1.00 92.88 109 PRO A N 1
ATOM 895 C CA . PRO A 1 109 ? 7.567 -6.555 7.122 1.00 92.88 109 PRO A CA 1
ATOM 896 C C . PRO A 1 109 ? 6.792 -7.814 6.704 1.00 92.88 109 PRO A C 1
ATOM 898 O O . PRO A 1 109 ? 5.693 -7.709 6.168 1.00 92.88 109 PRO A O 1
ATOM 901 N N . GLU A 1 110 ? 7.314 -9.005 6.998 1.00 93.25 110 GLU A N 1
ATOM 902 C CA . GLU A 1 110 ? 6.678 -10.295 6.724 1.00 93.25 110 GLU A CA 1
ATOM 903 C C . GLU A 1 110 ? 5.352 -10.500 7.462 1.00 93.25 110 GLU A C 1
ATOM 905 O O . GLU A 1 110 ? 4.591 -11.378 7.082 1.00 93.25 110 GLU A O 1
ATOM 910 N N . LEU A 1 111 ? 5.051 -9.699 8.489 1.00 93.88 111 LEU A N 1
ATOM 911 C CA . LEU A 1 111 ? 3.775 -9.746 9.209 1.00 93.88 111 LEU A CA 1
ATOM 912 C C . LEU A 1 111 ? 2.731 -8.779 8.638 1.00 93.88 111 LEU A C 1
ATOM 914 O O . LEU A 1 111 ? 1.592 -8.758 9.106 1.00 93.88 111 LEU A O 1
ATOM 918 N N . ASN A 1 112 ? 3.100 -7.957 7.652 1.00 95.56 112 ASN A N 1
ATOM 919 C CA . ASN A 1 112 ? 2.244 -6.918 7.101 1.00 95.56 112 ASN A CA 1
ATOM 920 C C . ASN A 1 112 ? 1.656 -7.339 5.738 1.00 95.56 112 ASN A C 1
ATOM 922 O O . ASN A 1 112 ? 2.375 -7.332 4.736 1.00 95.56 112 ASN A O 1
ATOM 926 N N . PRO A 1 1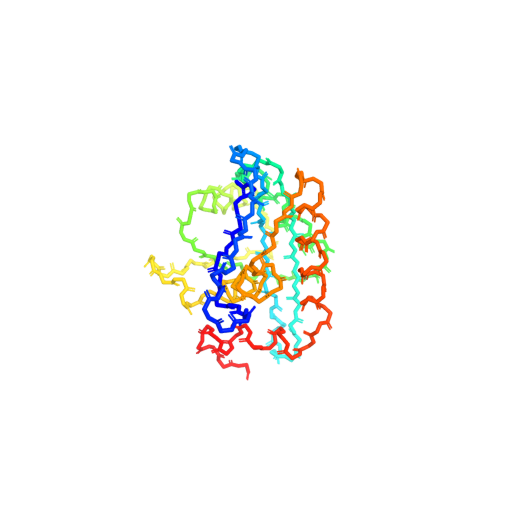13 ? 0.343 -7.634 5.633 1.00 95.81 113 PRO A N 1
ATOM 927 C CA . PRO A 1 113 ? -0.276 -8.053 4.371 1.00 95.81 113 PRO A CA 1
ATOM 928 C C . PRO A 1 113 ? -0.126 -7.045 3.226 1.00 95.81 113 PRO A C 1
ATOM 930 O O . PRO A 1 113 ? -0.165 -7.436 2.060 1.00 95.81 113 PRO A O 1
ATOM 933 N N . VAL A 1 114 ? 0.056 -5.754 3.527 1.00 96.31 114 VAL A N 1
ATOM 934 C CA . VAL A 1 114 ? 0.249 -4.735 2.484 1.00 96.31 114 VAL A CA 1
ATOM 935 C C . VAL A 1 114 ? 1.567 -4.930 1.723 1.00 96.31 114 VAL A C 1
ATOM 937 O O . VAL A 1 114 ? 1.643 -4.590 0.546 1.00 96.31 114 VAL A O 1
ATOM 940 N N . GLU A 1 115 ? 2.582 -5.548 2.336 1.00 96.00 115 GLU A N 1
ATOM 941 C CA . GLU A 1 115 ? 3.855 -5.836 1.662 1.00 96.00 115 GLU A CA 1
ATOM 942 C C . GLU A 1 115 ? 3.683 -6.850 0.530 1.00 96.00 115 GLU A C 1
ATOM 944 O O . GLU A 1 115 ? 4.376 -6.774 -0.485 1.00 96.00 115 GLU A O 1
ATOM 949 N N . ALA A 1 116 ? 2.714 -7.764 0.647 1.00 95.62 116 ALA A N 1
ATOM 950 C CA . ALA A 1 116 ? 2.369 -8.684 -0.431 1.00 95.62 116 ALA A CA 1
ATOM 951 C C . ALA A 1 116 ? 1.708 -7.957 -1.616 1.00 95.62 116 ALA A C 1
ATOM 953 O O . ALA A 1 116 ? 2.040 -8.248 -2.764 1.00 95.62 116 ALA A O 1
ATOM 954 N N . MET A 1 117 ? 0.848 -6.966 -1.347 1.00 96.31 117 MET A N 1
ATOM 955 C CA . MET A 1 117 ? 0.257 -6.088 -2.370 1.00 96.31 117 MET A CA 1
ATOM 956 C C . MET A 1 117 ? 1.346 -5.286 -3.104 1.00 96.31 117 MET A C 1
ATOM 958 O O . MET A 1 117 ? 1.386 -5.244 -4.335 1.00 96.31 117 MET A O 1
ATOM 962 N N . TRP A 1 118 ? 2.307 -4.720 -2.366 1.00 95.81 118 TRP A N 1
ATOM 963 C CA . TRP A 1 118 ? 3.461 -4.036 -2.964 1.00 95.81 118 TRP A CA 1
ATOM 964 C C . TRP A 1 118 ? 4.359 -4.969 -3.760 1.00 95.81 118 TRP A C 1
ATOM 966 O O . TRP A 1 118 ? 4.841 -4.597 -4.831 1.00 95.81 118 TRP A O 1
ATOM 976 N N . SER A 1 119 ? 4.584 -6.174 -3.248 1.00 94.94 119 SER A N 1
ATOM 977 C CA . SER A 1 119 ? 5.415 -7.171 -3.911 1.00 94.94 119 SER A CA 1
ATOM 978 C C . SER A 1 119 ? 4.784 -7.645 -5.216 1.00 94.94 119 SER A C 1
ATOM 980 O O . SER A 1 119 ? 5.497 -7.777 -6.206 1.00 94.94 119 SER A O 1
ATOM 982 N N . HIS A 1 120 ? 3.466 -7.847 -5.251 1.00 95.38 120 HIS A N 1
ATOM 983 C CA . HIS A 1 120 ? 2.759 -8.222 -6.473 1.00 95.38 120 HIS A CA 1
ATOM 984 C C . HIS A 1 120 ? 2.886 -7.130 -7.540 1.00 95.38 120 HIS A C 1
ATOM 986 O O . HIS A 1 120 ? 3.369 -7.402 -8.637 1.00 95.38 120 HIS A O 1
ATOM 992 N N . ALA A 1 121 ? 2.603 -5.875 -7.177 1.00 95.50 121 ALA A N 1
ATOM 993 C CA . ALA A 1 121 ? 2.734 -4.758 -8.111 1.00 95.50 121 ALA A CA 1
ATOM 994 C C . ALA A 1 121 ? 4.164 -4.629 -8.664 1.00 95.50 121 ALA A C 1
ATOM 996 O O . ALA A 1 121 ? 4.360 -4.479 -9.864 1.00 95.50 121 ALA A O 1
ATOM 997 N N . LYS A 1 122 ? 5.187 -4.708 -7.801 1.00 91.94 122 LYS A N 1
ATOM 998 C CA . LYS A 1 122 ? 6.590 -4.480 -8.197 1.00 91.94 122 LYS A CA 1
ATOM 999 C C . LYS A 1 122 ? 7.237 -5.656 -8.923 1.00 91.94 122 LYS A C 1
ATOM 1001 O O . LYS A 1 122 ? 8.058 -5.440 -9.809 1.00 91.94 122 LYS A O 1
ATOM 1006 N N . TYR A 1 123 ? 6.964 -6.881 -8.481 1.00 92.94 123 TYR A N 1
ATOM 1007 C CA . TYR A 1 123 ? 7.711 -8.069 -8.903 1.00 92.94 123 TYR A CA 1
ATOM 1008 C C . TYR A 1 123 ? 6.921 -9.002 -9.822 1.00 92.94 123 TYR A C 1
ATOM 1010 O O . TYR A 1 123 ? 7.535 -9.923 -10.368 1.00 92.94 123 TYR A O 1
ATOM 1018 N N . ALA A 1 124 ? 5.613 -8.778 -9.989 1.00 92.44 124 ALA A N 1
ATOM 1019 C CA . ALA A 1 124 ? 4.786 -9.454 -10.982 1.00 92.44 124 ALA A CA 1
ATOM 1020 C C . ALA A 1 124 ? 4.366 -8.469 -12.083 1.00 92.44 124 ALA A C 1
ATOM 1022 O O . ALA A 1 124 ? 4.941 -8.516 -13.166 1.00 92.44 124 ALA A O 1
ATOM 1023 N N . ASP A 1 125 ? 3.451 -7.543 -11.787 1.00 94.75 125 ASP A N 1
ATOM 1024 C CA . ASP A 1 125 ? 2.789 -6.730 -12.821 1.00 94.75 125 ASP A CA 1
ATOM 1025 C C . ASP A 1 125 ? 3.735 -5.733 -13.501 1.00 94.75 125 ASP A C 1
ATOM 1027 O O . ASP A 1 125 ? 3.735 -5.595 -14.721 1.00 94.75 125 ASP A O 1
ATOM 1031 N N . LEU A 1 126 ? 4.570 -5.046 -12.714 1.00 95.06 126 LEU A N 1
ATOM 1032 C CA . LEU A 1 126 ? 5.496 -4.011 -13.195 1.00 95.06 126 LEU A CA 1
ATOM 1033 C C . LEU A 1 126 ? 6.947 -4.504 -13.283 1.00 95.06 126 LEU A C 1
ATOM 1035 O O . LEU A 1 126 ? 7.885 -3.705 -13.372 1.00 95.06 126 LEU A O 1
ATOM 1039 N N . ALA A 1 127 ? 7.158 -5.821 -13.249 1.00 93.50 127 ALA A N 1
ATOM 1040 C CA . ALA A 1 127 ? 8.482 -6.398 -13.430 1.00 93.50 127 ALA A CA 1
ATOM 1041 C C . ALA A 1 127 ? 9.027 -6.045 -14.820 1.00 93.50 127 ALA A C 1
ATOM 1043 O O . ALA A 1 127 ? 8.340 -6.216 -15.823 1.00 93.50 127 ALA A O 1
ATOM 1044 N N . ASN A 1 128 ? 10.274 -5.572 -14.891 1.00 93.12 128 ASN A N 1
ATOM 1045 C CA . ASN A 1 128 ? 10.905 -5.119 -16.137 1.00 93.12 128 ASN A CA 1
ATOM 1046 C C . ASN A 1 128 ? 10.151 -3.990 -16.874 1.00 93.12 128 ASN A C 1
ATOM 1048 O O . ASN A 1 128 ? 10.498 -3.682 -18.011 1.00 93.12 128 ASN A O 1
ATOM 1052 N N . PHE A 1 129 ? 9.165 -3.334 -16.261 1.00 92.81 129 PHE A N 1
ATOM 1053 C CA . PHE A 1 129 ? 8.443 -2.234 -16.898 1.00 92.81 129 PHE A CA 1
ATOM 1054 C C . PHE A 1 129 ? 9.295 -0.955 -16.921 1.00 92.81 129 PHE A C 1
ATOM 1056 O O . PHE A 1 129 ? 9.761 -0.504 -15.872 1.00 92.81 129 PHE A O 1
ATOM 1063 N N . VAL A 1 130 ? 9.498 -0.366 -18.106 1.00 92.56 130 VAL A N 1
ATOM 1064 C CA . VAL A 1 130 ? 10.156 0.942 -18.270 1.00 92.56 130 VAL A CA 1
ATOM 1065 C C . VAL A 1 130 ? 9.108 1.992 -18.616 1.00 92.56 130 VAL A C 1
ATOM 1067 O O . VAL A 1 130 ? 8.692 2.043 -19.768 1.00 92.56 130 VAL A O 1
ATOM 1070 N N . PRO A 1 131 ? 8.721 2.854 -17.669 1.00 91.94 131 PRO A N 1
ATOM 1071 C CA . PRO A 1 131 ? 7.901 4.010 -17.995 1.00 91.94 131 PRO A CA 1
ATOM 1072 C C . PRO A 1 131 ? 8.734 5.108 -18.680 1.00 91.94 131 PRO A C 1
ATOM 1074 O O . PRO A 1 131 ? 9.830 5.453 -18.225 1.00 91.94 131 PRO A O 1
ATOM 1077 N N . ASP A 1 132 ? 8.180 5.732 -19.714 1.00 90.25 132 ASP A N 1
ATOM 1078 C CA . ASP A 1 132 ? 8.730 6.912 -20.388 1.00 90.25 132 ASP A CA 1
ATOM 1079 C C . ASP A 1 132 ? 8.662 8.163 -19.503 1.00 90.25 132 ASP A C 1
ATOM 1081 O O . ASP A 1 132 ? 9.494 9.073 -19.599 1.00 90.25 132 ASP A O 1
ATOM 1085 N N . ASN A 1 133 ? 7.650 8.238 -18.637 1.00 90.44 133 ASN A N 1
ATOM 1086 C CA . ASN A 1 133 ? 7.436 9.360 -17.733 1.00 90.44 133 ASN A CA 1
ATOM 1087 C C . ASN A 1 133 ? 6.613 8.963 -16.494 1.00 90.44 133 ASN A C 1
ATOM 1089 O O . ASN A 1 133 ? 6.106 7.850 -16.361 1.00 90.44 133 ASN A O 1
ATOM 1093 N N . VAL A 1 134 ? 6.478 9.905 -15.559 1.00 92.00 134 VAL A N 1
ATOM 1094 C CA . VAL A 1 134 ? 5.760 9.679 -14.298 1.00 92.00 134 VAL A CA 1
ATOM 1095 C C . VAL A 1 134 ? 4.255 9.438 -14.479 1.00 92.00 134 VAL A C 1
ATOM 1097 O O . VAL A 1 134 ? 3.671 8.755 -13.643 1.00 92.00 134 VAL A O 1
ATOM 1100 N N . GLU A 1 135 ? 3.626 9.947 -15.545 1.00 93.75 135 GLU A N 1
ATOM 1101 C CA . GLU A 1 135 ? 2.200 9.700 -15.823 1.00 93.75 135 GLU A CA 1
ATOM 1102 C C . GLU A 1 135 ? 1.957 8.259 -16.247 1.00 93.75 135 GLU A C 1
ATOM 1104 O O . GLU A 1 135 ? 0.994 7.628 -15.808 1.00 93.75 135 GLU A O 1
ATOM 1109 N N . GLU A 1 136 ? 2.853 7.722 -17.069 1.00 94.31 136 GLU A N 1
ATOM 1110 C CA . GLU A 1 136 ? 2.787 6.330 -17.489 1.00 94.31 136 GLU A CA 1
ATOM 1111 C C . GLU A 1 136 ? 3.002 5.398 -16.295 1.00 94.31 136 GLU A C 1
ATOM 1113 O O . GLU A 1 136 ? 2.202 4.490 -16.067 1.00 94.31 136 GLU A O 1
ATOM 1118 N N . LEU A 1 137 ? 4.004 5.690 -15.454 1.00 93.88 137 LEU A N 1
ATOM 1119 C CA . LEU A 1 137 ? 4.189 4.958 -14.201 1.00 93.88 137 LEU A CA 1
ATOM 1120 C C . LEU A 1 137 ? 2.943 5.054 -13.311 1.00 93.88 137 LEU A C 1
ATOM 1122 O O . LEU A 1 137 ? 2.537 4.060 -12.716 1.00 93.88 137 LEU A O 1
ATOM 1126 N N . ASN A 1 138 ? 2.329 6.235 -13.213 1.00 95.69 138 ASN A N 1
ATOM 1127 C CA . ASN A 1 138 ? 1.129 6.436 -12.405 1.00 95.69 138 AS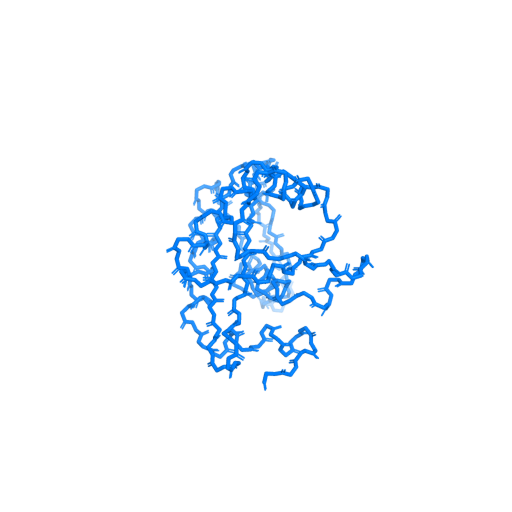N A CA 1
ATOM 1128 C C . ASN A 1 138 ? -0.027 5.579 -12.916 1.00 95.69 138 ASN A C 1
ATOM 1130 O O . ASN A 1 138 ? -0.671 4.890 -12.130 1.00 95.69 138 ASN A O 1
ATOM 1134 N N . THR A 1 139 ? -0.241 5.573 -14.228 1.00 96.94 139 THR A N 1
ATOM 1135 C CA . THR A 1 139 ? -1.277 4.767 -14.880 1.00 96.94 139 THR A CA 1
ATOM 1136 C C . THR A 1 139 ? -1.050 3.277 -14.634 1.00 96.94 139 THR A C 1
ATOM 1138 O O . THR A 1 139 ? -1.977 2.586 -14.219 1.00 96.94 139 THR A O 1
ATOM 1141 N N . ALA A 1 140 ? 0.184 2.792 -14.797 1.00 96.50 140 ALA A N 1
ATOM 1142 C CA . ALA A 1 140 ? 0.518 1.385 -14.591 1.00 96.50 140 ALA A CA 1
ATOM 1143 C C . ALA A 1 140 ? 0.364 0.950 -13.120 1.00 96.50 140 ALA A C 1
ATOM 1145 O O . ALA A 1 140 ? -0.157 -0.127 -12.838 1.00 96.50 140 ALA A O 1
ATOM 1146 N N . VAL A 1 141 ? 0.762 1.807 -12.170 1.00 96.56 141 VAL A N 1
ATOM 1147 C CA . VAL A 1 141 ? 0.564 1.564 -10.730 1.00 96.56 141 VAL A CA 1
ATOM 1148 C C . VAL A 1 141 ? -0.922 1.515 -10.383 1.00 96.56 141 VAL A C 1
ATOM 1150 O O . VAL A 1 141 ? -1.335 0.618 -9.654 1.00 96.56 141 VAL A O 1
ATOM 1153 N N . HIS A 1 142 ? -1.729 2.443 -10.901 1.00 97.75 142 HIS A N 1
ATOM 1154 C CA . HIS A 1 142 ? -3.175 2.419 -10.690 1.00 97.75 142 HIS A CA 1
ATOM 1155 C C . HIS A 1 142 ? -3.801 1.140 -11.246 1.00 97.75 142 HIS A C 1
ATOM 1157 O O . HIS A 1 142 ? -4.486 0.453 -10.497 1.00 97.75 142 HIS A O 1
ATOM 1163 N N . ALA A 1 143 ? -3.493 0.780 -12.496 1.00 97.81 143 ALA A N 1
ATOM 1164 C CA . ALA A 1 143 ? -4.000 -0.439 -13.122 1.00 97.81 143 ALA A CA 1
ATOM 1165 C C . ALA A 1 143 ? -3.668 -1.689 -12.289 1.00 97.81 143 ALA A C 1
ATOM 1167 O O . ALA A 1 143 ? -4.574 -2.413 -11.892 1.00 97.81 143 ALA A O 1
ATOM 1168 N N . SER A 1 144 ? -2.396 -1.878 -11.918 1.00 97.50 144 SER A N 1
ATOM 1169 C CA . SER A 1 144 ? -1.968 -3.021 -11.098 1.00 97.50 144 SER A CA 1
ATOM 1170 C C . SER A 1 144 ? -2.700 -3.087 -9.752 1.00 97.50 144 SER A C 1
ATOM 1172 O O . SER A 1 144 ? -3.208 -4.137 -9.359 1.00 97.50 144 SER A O 1
ATOM 1174 N N . LEU A 1 145 ? -2.778 -1.975 -9.015 1.00 97.56 145 LEU A N 1
ATOM 1175 C CA . LEU A 1 145 ? -3.391 -1.981 -7.685 1.00 97.56 145 LEU A CA 1
ATOM 1176 C C . LEU A 1 145 ? -4.921 -2.094 -7.739 1.00 97.56 145 LEU A C 1
ATOM 1178 O O . LEU A 1 145 ? -5.512 -2.693 -6.835 1.00 97.56 145 LEU A O 1
ATOM 1182 N N . ASP A 1 146 ? -5.560 -1.550 -8.775 1.00 97.19 146 ASP A N 1
ATOM 1183 C CA . ASP A 1 146 ? -6.994 -1.710 -9.006 1.00 97.19 146 ASP A CA 1
ATOM 1184 C C . ASP A 1 146 ? -7.325 -3.150 -9.419 1.00 97.19 146 ASP A C 1
ATOM 1186 O O . ASP A 1 146 ? -8.250 -3.733 -8.851 1.00 97.19 146 ASP A O 1
ATOM 1190 N N . ASP A 1 147 ? -6.551 -3.780 -10.304 1.00 96.62 147 ASP A N 1
ATOM 1191 C CA . ASP A 1 147 ? -6.738 -5.188 -10.686 1.00 96.62 147 ASP A CA 1
ATOM 1192 C C . ASP A 1 147 ? -6.615 -6.110 -9.465 1.00 96.62 147 ASP A C 1
ATOM 1194 O O . ASP A 1 147 ? -7.510 -6.917 -9.181 1.00 96.62 147 ASP A O 1
ATOM 1198 N N . GLN A 1 148 ? -5.577 -5.905 -8.647 1.00 96.25 148 GLN A N 1
ATOM 1199 C CA . GLN A 1 148 ? -5.423 -6.601 -7.368 1.00 96.25 148 GLN A CA 1
ATOM 1200 C C . GLN A 1 148 ? -6.617 -6.366 -6.431 1.00 96.25 148 GLN A C 1
ATOM 1202 O O . GLN A 1 148 ? -7.051 -7.282 -5.731 1.00 96.25 148 GLN A O 1
ATOM 1207 N N . ALA A 1 149 ? -7.182 -5.155 -6.395 1.00 93.94 149 ALA A N 1
ATOM 1208 C CA . ALA A 1 149 ? -8.334 -4.847 -5.550 1.00 93.94 149 ALA A CA 1
ATOM 1209 C C . ALA A 1 149 ? -9.624 -5.561 -6.004 1.00 93.94 149 ALA A C 1
ATOM 1211 O O . ALA A 1 149 ? -10.496 -5.835 -5.161 1.00 93.94 149 ALA A O 1
ATOM 1212 N N . HIS A 1 150 ? -9.745 -5.898 -7.291 1.00 94.38 150 HIS A N 1
ATOM 1213 C CA . HIS A 1 150 ? -10.888 -6.616 -7.858 1.00 94.38 150 HIS A CA 1
ATOM 1214 C C . HIS A 1 150 ? -10.722 -8.146 -7.816 1.00 94.38 150 HIS A C 1
ATOM 1216 O O . HIS A 1 150 ? -11.724 -8.850 -7.679 1.00 94.38 150 HIS A O 1
ATOM 1222 N N . ASP A 1 151 ? -9.495 -8.674 -7.803 1.00 94.69 151 ASP A N 1
ATOM 1223 C CA . ASP A 1 151 ? -9.245 -10.119 -7.726 1.00 94.69 151 ASP A CA 1
ATOM 1224 C C . ASP A 1 151 ? -9.332 -10.661 -6.283 1.00 94.69 151 ASP A C 1
ATOM 1226 O O . ASP A 1 151 ? -8.521 -10.373 -5.398 1.00 94.69 151 ASP A O 1
ATOM 1230 N N . HIS A 1 152 ? -10.336 -11.502 -6.020 1.00 90.62 152 HIS A N 1
ATOM 1231 C CA . HIS A 1 152 ? -10.527 -12.112 -4.703 1.00 90.62 152 HIS A CA 1
ATOM 1232 C C . HIS A 1 152 ? -9.402 -13.081 -4.300 1.00 90.62 152 HIS A C 1
ATOM 1234 O O . HIS A 1 152 ? -9.013 -13.104 -3.132 1.00 90.62 152 HIS A O 1
ATOM 1240 N N . ARG A 1 153 ? -8.859 -13.863 -5.240 1.00 92.69 153 ARG A N 1
ATOM 1241 C CA . ARG A 1 153 ? -7.789 -14.836 -4.972 1.00 92.69 153 ARG A CA 1
ATOM 1242 C C . ARG A 1 153 ? -6.495 -14.128 -4.596 1.00 92.69 153 ARG A C 1
ATOM 1244 O O . ARG A 1 153 ? -5.861 -14.519 -3.614 1.00 92.69 153 ARG A O 1
ATOM 1251 N N . ILE A 1 154 ? -6.141 -13.069 -5.324 1.00 93.88 154 ILE A N 1
ATOM 1252 C CA . ILE A 1 154 ? -4.950 -12.266 -5.026 1.00 93.88 154 ILE A CA 1
ATOM 1253 C C . ILE A 1 154 ? -5.076 -11.638 -3.635 1.00 93.88 154 ILE A C 1
ATOM 1255 O O . ILE A 1 154 ? -4.186 -11.816 -2.802 1.00 93.88 154 ILE A O 1
ATOM 1259 N N . LYS A 1 155 ? -6.217 -11.019 -3.316 1.00 93.81 155 LYS A N 1
ATOM 1260 C CA . LYS A 1 155 ? -6.452 -10.421 -1.991 1.00 93.81 155 LYS A CA 1
ATOM 1261 C C . LYS A 1 155 ? -6.310 -11.403 -0.831 1.00 93.81 155 LYS A C 1
ATOM 1263 O O . LYS A 1 155 ? -5.734 -11.059 0.199 1.00 93.81 155 LYS A O 1
ATOM 1268 N N . LEU A 1 156 ? -6.819 -12.626 -0.981 1.00 92.69 156 LEU A N 1
ATOM 1269 C CA . LEU A 1 156 ? -6.658 -13.665 0.042 1.00 92.69 156 LEU A CA 1
ATOM 1270 C C . LEU A 1 156 ? -5.190 -14.085 0.207 1.00 92.69 156 LEU A C 1
ATOM 1272 O O . LEU A 1 156 ? -4.744 -14.365 1.322 1.00 92.69 156 LEU A O 1
ATOM 1276 N N . SER A 1 157 ? -4.417 -14.093 -0.883 1.00 93.88 157 SER A N 1
ATOM 1277 C CA . SER A 1 157 ? -3.000 -14.471 -0.850 1.00 93.88 157 SER A CA 1
ATOM 1278 C C . SER A 1 157 ? -2.134 -13.527 -0.003 1.00 93.88 157 SER A C 1
ATOM 1280 O O . SER A 1 157 ? -1.113 -13.963 0.534 1.00 93.88 157 SER A O 1
ATOM 1282 N N . PHE A 1 158 ? -2.557 -12.272 0.195 1.00 95.25 158 PHE A N 1
ATOM 1283 C CA . PHE A 1 158 ? -1.833 -11.296 1.017 1.00 95.25 158 PHE A CA 1
ATOM 1284 C C . PHE A 1 158 ? -1.727 -11.734 2.479 1.00 95.25 158 PHE A C 1
ATOM 1286 O O . PHE A 1 158 ? -0.648 -11.687 3.066 1.00 95.25 158 PHE A O 1
ATOM 1293 N N . PHE A 1 159 ? -2.820 -12.247 3.049 1.00 93.62 159 PHE A N 1
ATOM 1294 C CA . PHE A 1 159 ? -2.827 -12.759 4.422 1.00 93.62 159 PHE A CA 1
ATOM 1295 C C . PHE A 1 159 ? -2.021 -14.046 4.551 1.00 93.62 159 PHE A C 1
ATOM 1297 O O . PHE A 1 159 ? -1.265 -14.198 5.506 1.00 93.62 159 PHE A O 1
ATOM 1304 N N . LYS A 1 160 ? -2.108 -14.934 3.553 1.00 92.50 160 LYS A N 1
ATOM 1305 C CA . LYS A 1 160 ? -1.295 -16.155 3.519 1.00 92.50 160 LYS A CA 1
ATOM 1306 C C . LYS A 1 160 ? 0.203 -15.834 3.484 1.00 92.50 160 LYS A C 1
ATOM 1308 O O . LYS A 1 160 ? 0.973 -16.475 4.191 1.00 92.50 160 LYS A O 1
ATOM 1313 N N . THR A 1 161 ? 0.600 -14.841 2.688 1.00 93.12 161 THR A N 1
ATOM 1314 C CA . THR A 1 161 ? 1.993 -14.370 2.601 1.00 93.12 161 THR A CA 1
ATOM 1315 C C . THR A 1 161 ? 2.458 -13.793 3.934 1.00 93.12 161 THR A C 1
ATOM 1317 O O . THR A 1 161 ? 3.569 -14.084 4.363 1.00 93.12 161 THR A O 1
ATOM 1320 N N . ALA A 1 162 ? 1.571 -13.076 4.631 1.00 92.94 162 ALA A N 1
ATOM 1321 C CA . ALA A 1 162 ? 1.820 -12.563 5.974 1.00 92.94 162 ALA A CA 1
ATOM 1322 C C . ALA A 1 162 ? 1.736 -13.625 7.094 1.00 92.94 162 ALA A C 1
ATOM 1324 O O . ALA A 1 162 ? 1.726 -13.288 8.274 1.00 92.94 162 ALA A O 1
ATOM 1325 N N . GLN A 1 163 ? 1.622 -14.911 6.737 1.00 90.94 163 GLN A N 1
ATOM 1326 C CA . GLN A 1 163 ? 1.469 -16.042 7.663 1.00 90.94 163 GLN A CA 1
ATOM 1327 C C . GLN A 1 163 ? 0.227 -15.946 8.572 1.00 90.94 163 GLN A C 1
ATOM 1329 O O . GLN A 1 163 ? 0.146 -16.595 9.616 1.00 90.94 163 GLN A O 1
ATOM 1334 N N . LEU A 1 164 ? -0.779 -15.175 8.155 1.00 88.88 164 LEU A N 1
ATOM 1335 C CA . LEU A 1 164 ? -2.039 -14.999 8.867 1.00 88.88 164 LEU A CA 1
ATOM 1336 C C . LEU A 1 164 ? -3.092 -15.981 8.348 1.00 88.88 164 LEU A C 1
ATOM 1338 O O . LEU A 1 164 ? -3.282 -16.153 7.142 1.00 88.88 164 LEU A O 1
ATOM 1342 N N . ARG A 1 165 ? -3.814 -16.611 9.279 1.00 85.88 165 ARG A N 1
ATOM 1343 C CA . ARG A 1 165 ? -4.949 -17.489 8.972 1.00 85.88 165 ARG A CA 1
ATOM 1344 C C . ARG A 1 165 ? -6.236 -16.669 8.949 1.00 85.88 165 ARG A C 1
ATOM 1346 O O . ARG A 1 165 ? -6.554 -16.004 9.939 1.00 85.88 165 ARG A O 1
ATOM 1353 N N . LEU A 1 166 ? -6.947 -16.730 7.826 1.00 83.69 166 LEU A N 1
ATOM 1354 C CA . LEU A 1 166 ? -8.286 -16.163 7.669 1.00 83.69 166 LEU A CA 1
ATOM 1355 C C . LEU A 1 166 ? -9.340 -17.135 8.190 1.00 83.69 166 LEU A C 1
ATOM 1357 O O . LEU A 1 166 ? -9.222 -18.338 7.872 1.00 83.69 166 LEU A O 1
#